Protein AF-A0A484I9V1-F1 (afdb_monomer_lite)

pLDDT: mean 82.11, std 13.22, range [29.8, 97.75]

Organism: NCBI:txid1798806

Structure (mmCIF, N/CA/C/O backbone):
data_AF-A0A484I9V1-F1
#
_entry.id   AF-A0A484I9V1-F1
#
loop_
_atom_site.group_PDB
_atom_site.id
_atom_site.type_symbol
_atom_site.label_atom_id
_atom_site.label_alt_id
_atom_site.label_comp_id
_atom_site.label_asym_id
_atom_site.label_entity_id
_atom_site.label_seq_id
_atom_site.pdbx_PDB_ins_code
_atom_site.Cartn_x
_atom_site.Cartn_y
_atom_site.Cartn_z
_atom_site.occupancy
_atom_site.B_iso_or_equiv
_atom_site.auth_seq_id
_atom_site.auth_comp_id
_atom_site.auth_asym_id
_atom_site.auth_atom_id
_atom_site.pdbx_PDB_model_num
ATOM 1 N N . MET A 1 1 ? 23.292 -14.114 -11.195 1.00 35.66 1 MET A N 1
ATOM 2 C CA . MET A 1 1 ? 22.341 -13.807 -10.112 1.00 35.66 1 MET A CA 1
ATOM 3 C C . MET A 1 1 ? 21.007 -13.601 -10.784 1.00 35.66 1 MET A C 1
ATOM 5 O O . MET A 1 1 ? 20.923 -12.713 -11.625 1.00 35.66 1 MET A O 1
ATOM 9 N N . GLU A 1 2 ? 20.050 -14.491 -10.548 1.00 29.80 2 GLU A N 1
ATOM 10 C CA . GLU A 1 2 ? 18.686 -14.295 -11.036 1.00 29.80 2 GLU A CA 1
ATOM 11 C C . GLU A 1 2 ? 18.144 -12.993 -10.443 1.00 29.80 2 GLU A C 1
ATOM 13 O O . GLU A 1 2 ? 18.201 -12.790 -9.232 1.00 29.80 2 GLU A O 1
ATOM 18 N N . ASP A 1 3 ? 17.681 -12.094 -11.315 1.00 39.91 3 ASP A N 1
ATOM 19 C CA . ASP A 1 3 ? 16.803 -10.987 -10.942 1.00 39.91 3 ASP A CA 1
ATOM 20 C C . ASP A 1 3 ? 15.532 -11.625 -10.362 1.00 39.91 3 ASP A C 1
ATOM 22 O O . ASP A 1 3 ? 14.610 -11.994 -11.099 1.00 39.91 3 ASP A O 1
ATOM 26 N N . ILE A 1 4 ? 15.499 -11.819 -9.043 1.00 44.56 4 ILE A N 1
ATOM 27 C CA . ILE A 1 4 ? 14.263 -12.109 -8.322 1.00 44.56 4 ILE A CA 1
ATOM 28 C C . ILE A 1 4 ? 13.480 -10.802 -8.345 1.00 44.56 4 ILE A C 1
ATOM 30 O O . ILE A 1 4 ? 13.620 -9.964 -7.462 1.00 44.56 4 ILE A O 1
ATOM 34 N N . ASP A 1 5 ? 12.723 -10.592 -9.418 1.00 57.66 5 ASP A N 1
ATOM 35 C CA . ASP A 1 5 ? 11.747 -9.516 -9.507 1.00 57.66 5 ASP A CA 1
ATOM 36 C C . ASP A 1 5 ? 10.645 -9.817 -8.479 1.00 57.66 5 ASP A C 1
ATOM 38 O O . ASP A 1 5 ? 9.871 -10.757 -8.693 1.00 57.66 5 ASP A O 1
ATOM 42 N N . PRO A 1 6 ? 10.563 -9.082 -7.352 1.00 54.75 6 PRO A N 1
ATOM 43 C CA . PRO A 1 6 ? 9.615 -9.401 -6.284 1.00 54.75 6 PRO A CA 1
ATOM 44 C C . PRO A 1 6 ? 8.158 -9.311 -6.754 1.00 54.75 6 PRO A C 1
ATOM 46 O O . PRO A 1 6 ? 7.265 -9.870 -6.124 1.00 54.75 6 PRO A O 1
ATOM 49 N N . ILE A 1 7 ? 7.915 -8.657 -7.895 1.00 56.62 7 ILE A N 1
ATOM 50 C CA . ILE A 1 7 ? 6.600 -8.546 -8.533 1.00 56.62 7 ILE A CA 1
ATOM 51 C C . ILE A 1 7 ? 6.111 -9.889 -9.101 1.00 56.62 7 ILE A C 1
ATOM 53 O O . ILE A 1 7 ? 4.915 -10.055 -9.320 1.00 56.62 7 ILE A O 1
ATOM 57 N N . LYS A 1 8 ? 6.988 -10.883 -9.294 1.00 61.72 8 LYS A N 1
ATOM 58 C CA . LYS A 1 8 ? 6.589 -12.219 -9.775 1.00 61.72 8 LYS A CA 1
ATOM 59 C C . LYS A 1 8 ? 5.915 -13.092 -8.717 1.00 61.72 8 LYS A C 1
ATOM 61 O O . LYS A 1 8 ? 5.409 -14.157 -9.058 1.00 61.72 8 LYS A O 1
ATOM 66 N N . ASN A 1 9 ? 5.905 -12.674 -7.455 1.00 77.06 9 ASN A N 1
ATOM 67 C CA . ASN A 1 9 ? 5.200 -13.396 -6.408 1.00 77.06 9 ASN A CA 1
ATOM 68 C C . ASN A 1 9 ? 3.687 -13.101 -6.492 1.00 77.06 9 ASN A C 1
ATOM 70 O O . ASN A 1 9 ? 3.272 -11.941 -6.468 1.00 77.06 9 ASN A O 1
ATOM 74 N N . ILE A 1 10 ? 2.862 -14.151 -6.571 1.00 83.25 10 ILE A N 1
ATOM 75 C CA . ILE A 1 10 ? 1.399 -14.046 -6.733 1.00 83.25 10 ILE A CA 1
ATOM 76 C C . ILE A 1 10 ? 0.757 -13.230 -5.594 1.00 83.25 10 ILE A C 1
ATOM 78 O O . ILE A 1 10 ? -0.157 -12.446 -5.846 1.00 83.25 10 ILE A O 1
ATOM 82 N N . LEU A 1 11 ? 1.258 -13.338 -4.358 1.00 83.38 11 LEU A N 1
ATOM 83 C CA . LEU A 1 11 ? 0.779 -12.533 -3.230 1.00 83.38 11 LEU A CA 1
ATOM 84 C C . LEU A 1 11 ? 1.042 -11.039 -3.462 1.00 83.38 11 LEU A C 1
ATOM 86 O O . LEU A 1 11 ? 0.149 -10.219 -3.266 1.00 83.38 11 LEU A O 1
ATOM 90 N N . PHE A 1 12 ? 2.244 -10.675 -3.920 1.00 85.56 12 PHE A N 1
ATOM 91 C CA . PHE A 1 12 ? 2.552 -9.284 -4.261 1.00 85.56 12 PHE A CA 1
ATOM 92 C C . PHE A 1 12 ? 1.653 -8.783 -5.386 1.00 85.56 12 PHE A C 1
ATOM 94 O O . PHE A 1 12 ? 1.163 -7.664 -5.304 1.00 85.56 12 PHE A O 1
ATOM 101 N N . TYR A 1 13 ? 1.385 -9.605 -6.399 1.00 87.50 13 TYR A N 1
ATOM 102 C CA . TYR A 1 13 ? 0.468 -9.238 -7.472 1.00 87.50 13 TYR A CA 1
ATOM 103 C C . TYR A 1 13 ? -0.947 -8.930 -6.945 1.00 87.50 13 TYR A C 1
ATOM 105 O O . TYR A 1 13 ? -1.455 -7.837 -7.201 1.00 87.50 13 TYR A O 1
ATOM 113 N N . LYS A 1 14 ? -1.533 -9.806 -6.113 1.00 89.69 14 LYS A N 1
ATOM 114 C CA . LYS A 1 14 ? -2.852 -9.563 -5.492 1.00 89.69 14 LYS A CA 1
ATOM 115 C C . LYS A 1 14 ? -2.867 -8.321 -4.594 1.00 89.69 14 LYS A C 1
ATOM 117 O O . LYS A 1 14 ? -3.830 -7.555 -4.606 1.00 89.69 14 LYS A O 1
ATOM 122 N N . LEU A 1 15 ? -1.788 -8.069 -3.849 1.00 91.31 15 LEU A N 1
ATOM 123 C CA . LEU A 1 15 ? -1.647 -6.848 -3.048 1.00 91.31 15 LEU A CA 1
ATOM 124 C C . LEU A 1 15 ? -1.595 -5.589 -3.921 1.00 91.31 15 LEU A C 1
ATOM 126 O O . LEU A 1 15 ? -2.166 -4.565 -3.553 1.00 91.31 15 LEU A O 1
ATOM 130 N N . ILE A 1 16 ? -0.923 -5.649 -5.073 1.00 92.19 16 ILE A N 1
ATOM 131 C CA . ILE A 1 16 ? -0.846 -4.528 -6.014 1.00 92.19 16 ILE A CA 1
ATOM 132 C C . ILE A 1 16 ? -2.226 -4.230 -6.602 1.00 92.19 16 ILE A C 1
ATOM 134 O O . ILE A 1 16 ? -2.596 -3.057 -6.646 1.00 92.19 16 ILE A O 1
ATOM 138 N N . GLU A 1 17 ? -2.986 -5.256 -6.998 1.00 92.75 17 GLU A N 1
ATOM 139 C CA . GLU A 1 17 ? -4.351 -5.108 -7.532 1.00 92.75 17 GLU A CA 1
ATOM 140 C C . GLU A 1 17 ? -5.306 -4.425 -6.546 1.00 92.75 17 GLU A C 1
ATOM 142 O O . GLU A 1 17 ? -6.134 -3.616 -6.958 1.00 92.75 17 GLU A O 1
ATOM 147 N N . ASN A 1 18 ? -5.139 -4.682 -5.246 1.00 93.62 18 ASN A N 1
ATOM 148 C CA . ASN A 1 18 ? -5.923 -4.050 -4.181 1.00 93.62 18 ASN A CA 1
ATOM 149 C C . ASN A 1 18 ? -5.329 -2.716 -3.688 1.00 93.62 18 ASN A C 1
ATOM 151 O O . ASN A 1 18 ? -5.871 -2.071 -2.789 1.00 93.62 18 ASN A O 1
ATOM 155 N N . SER A 1 19 ? -4.206 -2.276 -4.261 1.00 94.06 19 SER A N 1
ATOM 156 C CA . SER A 1 19 ? -3.538 -1.032 -3.885 1.00 94.06 19 SER A CA 1
ATOM 157 C C . SER A 1 19 ? -3.895 0.121 -4.819 1.00 94.06 19 SER A C 1
ATOM 159 O O . SER A 1 19 ? -4.336 -0.046 -5.952 1.00 94.06 19 SER A O 1
ATOM 161 N N . ILE A 1 20 ? -3.592 1.345 -4.385 1.00 94.69 20 ILE A N 1
ATOM 162 C CA . ILE A 1 20 ? -3.748 2.525 -5.243 1.00 94.69 20 ILE A CA 1
ATOM 163 C C . ILE A 1 20 ? -2.655 2.653 -6.319 1.00 94.69 20 ILE A C 1
ATOM 165 O O . ILE A 1 20 ? -2.683 3.606 -7.105 1.00 94.69 20 ILE A O 1
ATOM 169 N N . PHE A 1 21 ? -1.631 1.796 -6.318 1.00 94.25 21 PHE A N 1
ATOM 170 C CA . PHE A 1 21 ? -0.500 1.866 -7.242 1.00 94.25 21 PHE A CA 1
ATOM 171 C C . PHE A 1 21 ? -0.687 0.909 -8.413 1.00 94.25 21 PHE A C 1
ATOM 173 O O . PHE A 1 21 ? -1.202 -0.189 -8.265 1.00 94.25 21 PHE A O 1
ATOM 180 N N . THR A 1 22 ? -0.199 1.300 -9.590 1.00 91.50 22 THR A N 1
ATOM 181 C CA . THR A 1 22 ? -0.107 0.359 -10.713 1.00 91.50 22 THR A CA 1
ATOM 182 C C . THR A 1 22 ? 1.117 -0.554 -10.547 1.00 91.50 22 THR A C 1
ATOM 184 O O . THR A 1 22 ? 2.102 -0.128 -9.931 1.00 91.50 22 THR A O 1
ATOM 187 N N . PRO A 1 23 ? 1.145 -1.749 -11.173 1.00 90.00 23 PRO A N 1
ATOM 188 C CA . PRO A 1 23 ? 2.332 -2.613 -11.168 1.00 90.00 23 PRO A CA 1
ATOM 189 C C . PRO A 1 23 ? 3.602 -1.878 -11.614 1.00 90.00 23 PRO A C 1
ATOM 191 O O . PRO A 1 23 ? 4.663 -1.989 -11.003 1.00 90.00 23 PRO A O 1
ATOM 194 N N . ARG A 1 24 ? 3.473 -1.010 -12.626 1.00 87.31 24 ARG A N 1
ATOM 195 C CA . ARG A 1 24 ? 4.566 -0.154 -13.100 1.00 87.31 24 ARG A CA 1
ATOM 196 C C . ARG A 1 24 ? 5.048 0.828 -12.033 1.00 87.31 24 ARG A C 1
ATOM 198 O O . ARG A 1 24 ? 6.251 1.015 -11.887 1.00 87.31 24 ARG A O 1
ATOM 205 N N . GLN A 1 25 ? 4.138 1.466 -11.298 1.00 91.06 25 GLN A N 1
ATOM 206 C CA . GLN A 1 25 ? 4.508 2.391 -10.223 1.00 91.06 25 GLN A CA 1
ATOM 207 C C . GLN A 1 25 ? 5.225 1.667 -9.083 1.00 91.06 25 GLN A C 1
ATOM 209 O O . GLN A 1 25 ? 6.195 2.211 -8.558 1.00 91.06 25 GLN A O 1
ATOM 214 N N . ILE A 1 26 ? 4.808 0.441 -8.756 1.00 91.56 26 ILE A N 1
ATOM 215 C CA . ILE A 1 26 ? 5.467 -0.408 -7.754 1.00 91.56 26 ILE A CA 1
ATOM 216 C C . ILE A 1 26 ? 6.869 -0.812 -8.207 1.00 91.56 26 ILE A C 1
ATOM 218 O O . ILE A 1 26 ? 7.812 -0.642 -7.438 1.00 91.56 26 ILE A O 1
ATOM 222 N N . GLN A 1 27 ? 7.049 -1.213 -9.469 1.00 87.19 27 GLN A N 1
ATOM 223 C CA . GLN A 1 27 ? 8.382 -1.468 -10.027 1.00 87.19 27 GLN A CA 1
ATOM 224 C C . GLN A 1 27 ? 9.283 -0.232 -9.932 1.00 87.19 27 GLN A C 1
ATOM 226 O O . GLN A 1 27 ? 10.455 -0.329 -9.586 1.00 87.19 27 GLN A O 1
ATOM 231 N N . ILE A 1 28 ? 8.743 0.952 -10.224 1.00 88.06 28 ILE A N 1
ATOM 232 C CA . ILE A 1 28 ? 9.505 2.202 -10.158 1.00 88.06 28 ILE A CA 1
ATOM 233 C C . ILE A 1 28 ? 9.897 2.534 -8.722 1.00 88.06 28 ILE A C 1
ATOM 235 O O . ILE A 1 28 ? 11.032 2.947 -8.496 1.00 88.06 28 ILE A O 1
ATOM 2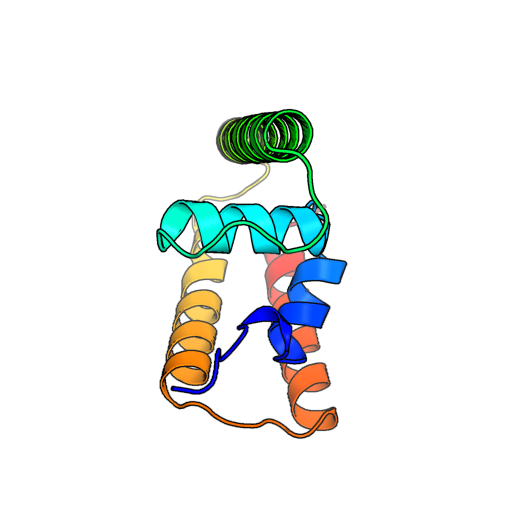39 N N . ILE A 1 29 ? 8.997 2.324 -7.758 1.00 90.06 29 ILE A N 1
ATOM 240 C CA . ILE A 1 29 ? 9.300 2.477 -6.331 1.00 90.06 29 ILE A CA 1
ATOM 241 C C . ILE A 1 29 ? 10.417 1.508 -5.937 1.00 90.06 29 ILE A C 1
ATOM 243 O O . ILE A 1 29 ? 11.437 1.959 -5.423 1.00 90.06 29 ILE A O 1
ATOM 247 N N . TYR A 1 30 ? 10.272 0.218 -6.253 1.00 86.88 30 TYR A N 1
ATOM 248 C CA . TYR A 1 30 ? 11.252 -0.818 -5.927 1.00 86.88 30 TYR A CA 1
ATOM 249 C C . TYR A 1 30 ? 12.633 -0.536 -6.536 1.00 86.88 30 TYR A C 1
ATOM 251 O O . TYR A 1 30 ? 13.651 -0.614 -5.842 1.00 86.88 30 TYR A O 1
ATOM 259 N N . ASN A 1 31 ? 12.688 -0.154 -7.815 1.00 84.88 31 ASN A N 1
ATOM 260 C CA . ASN A 1 31 ? 13.953 0.124 -8.492 1.00 84.88 31 ASN A CA 1
ATOM 261 C C . ASN A 1 31 ? 14.625 1.382 -7.931 1.00 84.88 31 ASN A C 1
ATOM 263 O O . ASN A 1 31 ? 15.844 1.400 -7.754 1.00 84.88 31 ASN A O 1
ATOM 267 N N . PHE A 1 32 ? 13.837 2.419 -7.626 1.00 83.06 32 PHE A N 1
ATOM 268 C CA . PHE A 1 32 ? 14.344 3.658 -7.044 1.00 83.06 32 PHE A CA 1
ATOM 269 C C . PHE A 1 32 ? 14.903 3.442 -5.631 1.00 83.06 32 PHE A C 1
ATOM 271 O O . PHE A 1 32 ? 15.954 3.993 -5.312 1.00 83.06 32 PHE A O 1
ATOM 278 N N . THR A 1 33 ? 14.249 2.629 -4.794 1.00 80.50 33 THR A N 1
ATOM 279 C CA . THR A 1 33 ? 14.703 2.365 -3.417 1.00 80.50 33 THR A CA 1
ATOM 280 C C . THR A 1 33 ? 15.919 1.451 -3.354 1.00 80.50 33 THR A C 1
ATOM 282 O O . THR A 1 33 ? 16.781 1.650 -2.505 1.00 80.50 33 THR A O 1
ATOM 285 N N . ASN A 1 34 ? 16.021 0.472 -4.255 1.00 77.38 34 ASN A N 1
ATOM 286 C CA . ASN A 1 34 ? 17.093 -0.526 -4.226 1.00 77.38 34 ASN A CA 1
ATOM 287 C C . ASN A 1 34 ? 18.258 -0.200 -5.173 1.00 77.38 34 ASN A C 1
ATOM 289 O O . ASN A 1 34 ? 19.079 -1.071 -5.449 1.00 77.38 34 ASN A O 1
ATOM 293 N N . SER A 1 35 ? 18.330 1.023 -5.713 1.00 74.31 35 SER A N 1
ATOM 294 C CA . SER A 1 35 ? 19.345 1.436 -6.702 1.00 74.31 35 SER A CA 1
ATOM 295 C C . SER A 1 35 ? 19.463 0.488 -7.911 1.00 74.31 35 SER A C 1
ATOM 297 O O . SER A 1 35 ? 20.529 0.368 -8.518 1.00 74.31 35 SER A O 1
ATOM 299 N N . HIS A 1 36 ? 18.377 -0.208 -8.262 1.00 69.19 36 HIS A N 1
ATOM 300 C CA . HIS A 1 36 ? 18.367 -1.143 -9.386 1.00 69.19 36 HIS A CA 1
ATOM 301 C C . HIS A 1 36 ? 18.300 -0.393 -10.719 1.00 69.19 36 HIS A C 1
ATOM 303 O O . HIS A 1 36 ? 17.909 0.776 -10.801 1.00 69.19 36 HIS A O 1
ATOM 309 N N . LYS A 1 37 ? 18.693 -1.083 -11.796 1.00 65.25 37 LYS A N 1
ATOM 310 C CA . LYS A 1 37 ? 18.707 -0.509 -13.146 1.00 65.25 37 LYS A CA 1
ATOM 311 C C . LYS A 1 37 ? 17.312 -0.023 -13.553 1.00 65.25 37 LYS A C 1
ATOM 313 O O . LYS A 1 37 ? 16.285 -0.593 -13.180 1.00 65.25 37 LYS A O 1
ATOM 318 N N . MET A 1 38 ? 17.290 1.045 -14.353 1.00 63.53 38 MET A N 1
ATOM 319 C CA . MET A 1 38 ? 16.061 1.547 -14.966 1.00 63.53 38 MET A CA 1
ATOM 320 C C . MET A 1 38 ? 15.328 0.423 -15.702 1.00 63.53 38 MET A C 1
ATOM 322 O O . MET A 1 38 ? 15.951 -0.439 -16.326 1.00 63.53 38 MET A O 1
ATOM 326 N N . ILE A 1 39 ? 13.996 0.472 -15.653 1.00 67.75 39 ILE A N 1
ATOM 327 C CA . ILE A 1 39 ? 13.125 -0.434 -16.405 1.00 67.75 39 ILE A CA 1
ATOM 328 C C . ILE A 1 39 ? 13.523 -0.374 -17.887 1.00 67.75 39 ILE A C 1
ATOM 330 O O . ILE A 1 39 ? 13.705 0.711 -18.441 1.00 67.75 39 ILE A O 1
ATOM 334 N N . LYS A 1 40 ? 13.682 -1.526 -18.546 1.00 65.00 40 LYS A N 1
ATOM 335 C CA . LYS A 1 40 ? 13.960 -1.566 -19.990 1.00 65.00 40 LYS A CA 1
ATOM 336 C C . LYS A 1 40 ? 12.788 -0.922 -20.752 1.00 65.00 40 LYS A C 1
ATOM 338 O O . LYS A 1 40 ? 11.639 -1.064 -20.350 1.00 65.00 40 LYS A O 1
ATOM 343 N N . ASN A 1 41 ? 13.063 -0.227 -21.857 1.00 75.25 41 ASN A N 1
ATOM 344 C CA . ASN A 1 41 ? 12.054 0.412 -22.724 1.00 75.25 41 ASN A CA 1
ATOM 345 C C . ASN A 1 41 ? 11.331 1.643 -22.134 1.00 75.25 41 ASN A C 1
ATOM 347 O O . ASN A 1 41 ? 10.198 1.945 -22.513 1.00 75.25 41 ASN A O 1
ATOM 351 N N . ILE A 1 42 ? 11.980 2.401 -21.245 1.00 80.56 42 ILE A N 1
ATOM 352 C CA . ILE A 1 42 ? 11.507 3.722 -20.805 1.00 80.56 42 ILE A CA 1
ATOM 353 C C . ILE A 1 42 ? 12.567 4.790 -21.089 1.00 80.56 42 ILE A C 1
ATOM 355 O O . ILE A 1 42 ? 13.757 4.571 -20.872 1.00 80.56 42 ILE A O 1
ATOM 359 N N . SER A 1 43 ? 12.150 5.966 -21.561 1.00 86.25 43 SER A N 1
ATOM 360 C CA . SER A 1 43 ? 13.067 7.105 -21.652 1.00 86.25 43 SER A CA 1
ATOM 361 C C . SER A 1 43 ? 13.375 7.655 -20.260 1.00 86.25 43 SER A C 1
ATOM 363 O O . SER A 1 43 ? 12.522 7.621 -19.369 1.00 86.25 43 SER A O 1
ATOM 365 N N . SER A 1 44 ? 14.561 8.237 -20.075 1.00 84.50 44 SER A N 1
ATOM 366 C CA . SER A 1 44 ? 14.955 8.843 -18.796 1.00 84.50 44 SER A CA 1
ATOM 367 C C . SER A 1 44 ? 13.935 9.877 -18.313 1.00 84.50 44 SER A C 1
ATOM 369 O O . SER A 1 44 ? 13.520 9.853 -17.158 1.00 84.50 44 SER A O 1
ATOM 371 N N . GLY A 1 45 ? 13.438 10.731 -19.215 1.00 89.19 45 GLY A N 1
ATOM 372 C CA . GLY A 1 45 ? 12.411 11.719 -18.881 1.00 89.19 45 GLY A CA 1
ATOM 373 C C . GLY A 1 45 ? 11.090 11.092 -18.424 1.00 89.19 45 GLY A C 1
ATOM 374 O O . GLY A 1 45 ? 10.494 11.561 -17.456 1.00 89.19 45 GLY A O 1
ATOM 375 N N . ALA A 1 46 ? 10.632 10.023 -19.083 1.00 88.50 46 ALA A N 1
ATOM 376 C CA . ALA A 1 46 ? 9.428 9.308 -18.663 1.00 88.50 46 ALA A CA 1
ATOM 377 C C . ALA A 1 46 ? 9.625 8.615 -17.306 1.00 88.50 46 ALA A C 1
ATOM 379 O O . ALA A 1 46 ? 8.742 8.694 -16.459 1.00 88.50 46 ALA A O 1
ATOM 380 N N . TYR A 1 47 ? 10.795 8.025 -17.060 1.00 89.56 47 TYR A N 1
ATOM 381 C CA . TYR A 1 47 ? 11.124 7.407 -15.776 1.00 89.56 47 TYR A CA 1
ATOM 382 C C . TYR A 1 47 ? 11.079 8.399 -14.618 1.00 89.56 47 TYR A C 1
ATOM 384 O O . TYR A 1 47 ? 10.371 8.167 -13.643 1.00 89.56 47 TYR A O 1
ATOM 392 N N . TYR A 1 48 ? 11.757 9.543 -14.731 1.00 90.25 48 TYR A N 1
ATOM 393 C CA . TYR A 1 48 ? 11.751 10.535 -13.652 1.00 90.25 48 TYR A CA 1
ATOM 394 C C . TYR A 1 48 ? 10.369 11.165 -13.433 1.00 90.25 48 TYR A C 1
ATOM 396 O O . TYR A 1 48 ? 10.028 11.511 -12.299 1.00 90.25 48 TYR A O 1
ATOM 404 N N . ARG A 1 49 ? 9.536 11.275 -14.481 1.00 91.88 49 A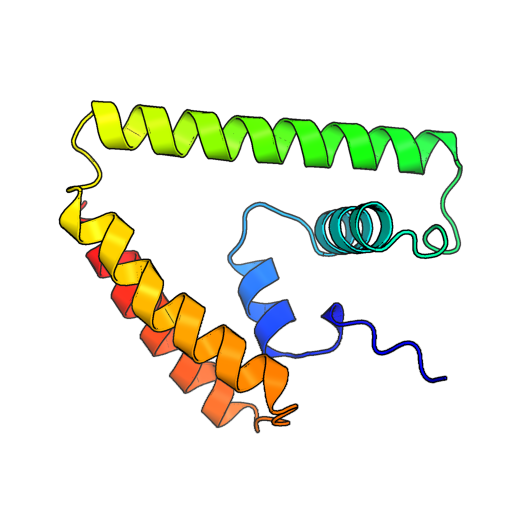RG A N 1
ATOM 405 C CA . ARG A 1 49 ? 8.129 11.676 -14.320 1.00 91.88 49 ARG A CA 1
ATOM 406 C C . ARG A 1 49 ? 7.345 10.662 -13.500 1.00 91.88 49 ARG A C 1
ATOM 408 O O . ARG A 1 49 ? 6.612 11.068 -12.605 1.00 91.88 49 ARG A O 1
ATOM 415 N N . GLU A 1 50 ? 7.497 9.376 -13.781 1.00 91.62 50 GLU A N 1
ATOM 416 C CA . GLU A 1 50 ? 6.836 8.324 -13.010 1.00 91.62 50 GLU A CA 1
ATOM 417 C C . GLU A 1 50 ? 7.348 8.264 -11.562 1.00 91.62 50 GLU A C 1
ATOM 419 O O . GLU A 1 50 ? 6.543 8.196 -10.640 1.00 91.62 50 GLU A O 1
ATOM 424 N N . VAL A 1 51 ? 8.660 8.404 -11.331 1.00 91.56 51 VAL A N 1
ATOM 425 C CA . VAL A 1 51 ? 9.237 8.510 -9.975 1.00 91.56 51 VAL A CA 1
A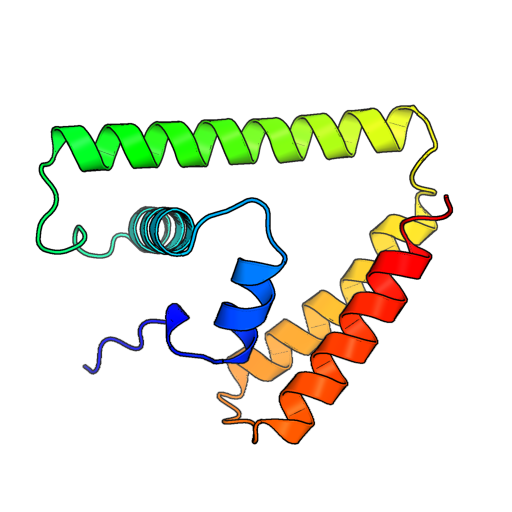TOM 426 C C . VAL A 1 51 ? 8.588 9.659 -9.202 1.00 91.56 51 VAL A C 1
ATOM 428 O O . VAL A 1 51 ? 8.160 9.486 -8.059 1.00 91.56 51 VAL A O 1
ATOM 431 N N . ARG A 1 52 ? 8.473 10.840 -9.825 1.00 93.94 52 ARG A N 1
ATOM 432 C CA . ARG A 1 52 ? 7.813 11.999 -9.211 1.00 93.94 52 ARG A CA 1
ATOM 433 C C . ARG A 1 52 ? 6.345 11.707 -8.901 1.00 93.94 52 ARG A C 1
ATOM 435 O O . ARG A 1 52 ? 5.898 12.026 -7.805 1.00 93.94 52 ARG A O 1
ATOM 442 N N . GLN A 1 53 ? 5.609 11.099 -9.827 1.00 94.25 53 GLN A N 1
ATOM 443 C CA . GLN A 1 53 ? 4.202 10.743 -9.622 1.00 94.25 53 GLN A CA 1
ATOM 444 C C . GLN A 1 53 ? 4.022 9.742 -8.473 1.00 94.25 53 GLN A C 1
ATOM 446 O O . GLN A 1 53 ? 3.184 9.970 -7.600 1.00 94.25 53 GLN A O 1
ATOM 451 N N . SER A 1 54 ? 4.843 8.688 -8.415 1.00 93.94 54 SER A N 1
ATOM 452 C CA . SER A 1 54 ? 4.841 7.719 -7.314 1.00 93.94 54 SER A CA 1
ATOM 453 C C . SER A 1 54 ? 5.154 8.386 -5.972 1.00 93.94 54 SER A C 1
ATOM 455 O O . SER A 1 54 ? 4.465 8.135 -4.985 1.00 93.94 54 SER A O 1
ATOM 457 N N . LYS A 1 55 ? 6.132 9.302 -5.932 1.00 93.56 55 LYS A N 1
ATOM 458 C CA . LYS A 1 55 ? 6.472 10.069 -4.722 1.00 93.56 55 LYS A CA 1
ATOM 459 C C . LYS A 1 55 ? 5.324 10.964 -4.253 1.00 93.56 55 LYS A C 1
ATOM 461 O O . LYS A 1 55 ? 5.039 11.013 -3.060 1.00 93.56 55 LYS A O 1
ATOM 466 N N . GLU A 1 56 ? 4.657 11.669 -5.164 1.00 96.06 56 GLU A N 1
ATOM 467 C CA . GLU A 1 56 ? 3.498 12.498 -4.812 1.00 96.06 56 GLU A CA 1
ATOM 468 C C . GLU A 1 56 ? 2.317 11.649 -4.322 1.00 96.06 56 GLU A C 1
ATOM 470 O O . GLU A 1 56 ? 1.635 12.033 -3.374 1.00 96.06 56 GLU A O 1
ATOM 475 N N . LYS A 1 57 ? 2.109 10.460 -4.899 1.00 96.44 57 LYS A N 1
ATOM 476 C CA . LYS A 1 57 ? 1.099 9.505 -4.429 1.00 96.44 57 LYS A CA 1
ATOM 477 C C . LYS A 1 57 ? 1.404 8.997 -3.011 1.00 96.44 57 LYS A C 1
ATOM 479 O O . LYS A 1 57 ? 0.506 9.006 -2.175 1.00 96.44 57 LYS A O 1
ATOM 484 N N . LEU A 1 58 ? 2.661 8.660 -2.706 1.00 95.06 58 LEU A N 1
ATOM 485 C CA . LEU A 1 58 ? 3.092 8.296 -1.347 1.00 95.06 58 LEU A CA 1
ATOM 486 C C . LEU A 1 58 ? 2.837 9.423 -0.337 1.00 95.06 58 LEU A C 1
ATOM 488 O O . LEU A 1 58 ? 2.272 9.176 0.723 1.00 95.06 58 LEU A O 1
ATOM 492 N N . LYS A 1 59 ? 3.180 10.675 -0.675 1.00 96.94 59 LYS A N 1
ATOM 493 C CA . LYS A 1 59 ? 2.875 11.828 0.192 1.00 96.94 59 LYS A CA 1
ATOM 494 C C . LYS A 1 59 ? 1.380 11.947 0.473 1.00 96.94 59 LYS A C 1
ATOM 496 O O . LYS A 1 59 ? 0.996 12.178 1.615 1.00 96.94 59 LYS A O 1
ATOM 501 N N . LYS A 1 60 ? 0.545 11.794 -0.561 1.00 97.75 60 LYS A N 1
ATOM 502 C CA . LYS A 1 60 ? -0.914 11.837 -0.414 1.00 97.75 60 LYS A CA 1
ATOM 503 C C . LYS A 1 60 ? -1.416 10.737 0.516 1.00 97.75 60 LYS A C 1
ATOM 505 O O . LYS A 1 60 ? -2.215 11.058 1.379 1.00 97.75 60 LYS A O 1
ATOM 510 N N . ILE A 1 61 ? -0.900 9.507 0.413 1.00 95.81 61 ILE A N 1
ATOM 511 C CA . ILE A 1 61 ? -1.227 8.430 1.365 1.00 95.81 61 ILE A CA 1
ATOM 512 C C . ILE A 1 61 ? -0.916 8.865 2.800 1.00 95.81 61 ILE A C 1
ATOM 514 O O . ILE A 1 61 ? -1.786 8.761 3.659 1.00 95.81 61 ILE A O 1
ATOM 518 N N . CYS A 1 62 ? 0.284 9.396 3.061 1.00 95.31 62 CYS A N 1
ATOM 519 C CA . CYS A 1 62 ? 0.655 9.837 4.408 1.00 95.31 62 CYS A CA 1
ATOM 520 C C . CYS A 1 62 ? -0.297 10.917 4.939 1.00 95.31 62 CYS A C 1
ATOM 522 O O . CYS A 1 62 ? -0.796 10.799 6.055 1.00 95.31 62 CYS A O 1
ATOM 524 N N . TYR A 1 63 ? -0.591 11.944 4.135 1.00 97.50 63 TYR A N 1
ATOM 525 C CA . TYR A 1 63 ? -1.543 12.986 4.526 1.00 97.50 63 TYR A CA 1
ATOM 526 C C . TYR A 1 63 ? -2.966 12.447 4.714 1.00 97.50 63 TYR A C 1
ATOM 528 O O . TYR A 1 63 ? -3.652 12.895 5.626 1.00 97.50 63 TYR A O 1
ATOM 536 N N . SER A 1 64 ? -3.408 11.482 3.903 1.00 94.62 64 SER A N 1
ATOM 537 C CA . SER A 1 64 ? -4.715 10.835 4.048 1.00 94.62 64 SER A CA 1
ATOM 538 C C . SER A 1 64 ? -4.819 10.030 5.340 1.00 94.62 64 SER A C 1
ATOM 540 O O . SER A 1 64 ? -5.819 10.162 6.034 1.00 94.62 64 SER A O 1
ATOM 542 N N . ILE A 1 65 ? -3.795 9.248 5.699 1.00 90.69 65 ILE A N 1
ATOM 543 C CA . ILE A 1 65 ? -3.775 8.501 6.968 1.00 90.69 65 ILE A CA 1
ATOM 544 C C . ILE A 1 65 ? -3.865 9.474 8.148 1.00 90.69 65 ILE A C 1
ATOM 546 O O . ILE A 1 65 ? -4.720 9.296 9.007 1.00 90.69 65 ILE A O 1
ATOM 550 N N . ILE A 1 66 ? -3.046 10.535 8.150 1.00 91.56 66 ILE A N 1
ATOM 551 C CA . ILE A 1 66 ? -3.068 11.568 9.199 1.00 91.56 66 ILE A CA 1
ATOM 552 C C . ILE A 1 66 ? -4.448 12.232 9.287 1.00 91.56 66 ILE A C 1
ATOM 554 O O . ILE A 1 66 ? -4.984 12.393 10.377 1.00 91.56 66 ILE A O 1
ATOM 558 N N . LEU A 1 67 ? -5.034 12.619 8.151 1.00 93.44 67 LEU A N 1
ATOM 559 C CA . LEU A 1 67 ? -6.347 13.262 8.115 1.00 93.44 67 LEU A CA 1
ATOM 560 C C . LEU A 1 67 ? -7.437 12.357 8.702 1.00 93.44 67 LEU A C 1
ATOM 562 O O . LEU A 1 67 ? -8.225 12.809 9.525 1.00 93.44 67 LEU A O 1
ATOM 566 N N . LEU A 1 68 ? -7.479 11.091 8.284 1.00 89.31 68 LEU A N 1
ATOM 567 C CA . LEU A 1 68 ? -8.495 10.134 8.723 1.00 89.31 68 LEU A CA 1
ATOM 568 C C . LEU A 1 68 ? -8.344 9.764 10.205 1.00 89.31 68 LEU A C 1
ATOM 570 O O . LEU A 1 68 ? -9.351 9.611 10.897 1.00 89.31 68 LEU A O 1
ATOM 574 N N . ASP A 1 69 ? -7.109 9.677 10.701 1.00 86.38 69 ASP A N 1
ATOM 575 C CA . ASP A 1 69 ? -6.813 9.494 12.125 1.00 86.38 69 ASP A CA 1
ATOM 576 C C . ASP A 1 69 ? -7.287 10.701 12.957 1.00 86.38 69 ASP A C 1
ATOM 578 O O . ASP A 1 69 ? -8.057 10.539 13.900 1.00 86.38 69 ASP A O 1
ATOM 582 N N . LEU A 1 70 ? -6.963 11.933 12.537 1.00 89.00 70 LEU A N 1
ATOM 583 C CA . LEU A 1 70 ? -7.436 13.164 13.196 1.00 89.00 70 LEU A CA 1
ATOM 584 C C . LEU A 1 70 ? -8.967 13.309 13.186 1.00 89.00 70 LEU A C 1
ATOM 586 O O . LEU A 1 70 ? -9.539 13.946 14.070 1.00 89.00 70 LEU A O 1
ATOM 590 N N . MET A 1 71 ? -9.636 12.724 12.192 1.00 89.88 71 MET A N 1
ATOM 591 C CA . MET A 1 71 ? -11.097 12.677 12.105 1.00 89.88 71 MET A CA 1
ATOM 592 C C . MET A 1 71 ? -11.723 11.566 12.964 1.00 89.88 71 MET A C 1
ATOM 594 O O . MET A 1 71 ? -12.944 11.433 12.968 1.00 89.88 71 MET A O 1
ATOM 598 N N . ASN A 1 72 ? -10.923 10.782 13.697 1.00 84.12 72 ASN A N 1
ATOM 599 C CA . ASN A 1 72 ? -11.349 9.593 14.443 1.00 84.12 72 ASN A CA 1
ATOM 600 C C . ASN A 1 72 ? -12.086 8.558 13.571 1.00 84.12 72 ASN A C 1
ATOM 602 O O . ASN A 1 72 ? -12.902 7.788 14.078 1.00 84.12 72 ASN A O 1
ATOM 606 N N . ILE A 1 73 ? -11.815 8.538 12.259 1.00 84.81 73 ILE A N 1
ATOM 607 C CA . ILE A 1 73 ? -12.329 7.498 11.354 1.00 84.81 73 ILE A CA 1
ATOM 608 C C . ILE A 1 73 ? -11.601 6.186 11.629 1.00 84.81 73 ILE A C 1
ATOM 610 O O . ILE A 1 73 ? -12.212 5.120 11.666 1.00 84.81 73 ILE A O 1
ATOM 614 N N . PHE A 1 74 ? -10.296 6.280 11.877 1.00 79.88 74 PHE A N 1
ATOM 615 C CA . PHE A 1 74 ? -9.519 5.195 12.440 1.00 79.88 74 PHE A CA 1
ATOM 616 C C . PHE A 1 74 ? -9.438 5.376 13.956 1.00 79.88 74 PHE A C 1
ATOM 618 O O . PHE A 1 74 ? -8.974 6.404 14.438 1.00 79.88 74 PHE A O 1
ATOM 625 N N . ASN A 1 75 ? -9.859 4.382 14.735 1.00 71.88 75 ASN A N 1
ATOM 626 C CA . ASN A 1 75 ? -9.454 4.309 16.136 1.00 71.88 75 ASN A CA 1
ATOM 627 C C . ASN A 1 75 ? -7.959 3.936 16.181 1.00 71.88 75 ASN A C 1
ATOM 629 O O . ASN A 1 75 ? -7.512 3.093 15.400 1.00 71.88 75 ASN A O 1
ATOM 633 N N . SER A 1 76 ? -7.179 4.503 17.102 1.00 67.25 76 SER A N 1
ATOM 634 C CA . SER A 1 76 ? -5.744 4.202 17.253 1.00 67.25 76 SER A CA 1
ATOM 635 C C . SER A 1 76 ? -5.452 2.701 17.412 1.00 67.25 76 SER A C 1
ATOM 637 O O . SER A 1 76 ? -4.441 2.201 16.918 1.00 67.25 76 SER A O 1
ATOM 639 N N . ASN A 1 77 ? -6.380 1.949 18.012 1.00 72.62 77 ASN A N 1
ATOM 640 C CA . ASN A 1 77 ? -6.293 0.490 18.120 1.00 72.62 77 ASN A CA 1
ATOM 641 C C . ASN A 1 77 ? -6.573 -0.244 16.798 1.00 72.62 77 ASN A C 1
ATOM 643 O O . ASN A 1 77 ? -6.122 -1.372 16.619 1.00 72.62 77 ASN A O 1
ATOM 647 N N . GLN A 1 78 ? -7.315 0.370 15.875 1.00 77.81 78 GLN A N 1
ATOM 648 C CA . GLN A 1 78 ? -7.651 -0.226 14.583 1.00 77.81 78 GLN A CA 1
ATOM 649 C C . GLN A 1 78 ? -6.475 -0.168 13.616 1.00 77.81 78 GLN A C 1
ATOM 651 O O . GLN A 1 78 ? -6.087 -1.200 13.096 1.00 77.81 78 GLN A O 1
ATOM 656 N N . LEU A 1 79 ? -5.821 0.981 13.416 1.00 81.94 79 LEU A N 1
ATOM 657 C CA . LEU A 1 79 ? -4.628 0.998 12.551 1.00 81.94 79 LEU A CA 1
ATOM 658 C C . LEU A 1 79 ? -3.527 0.065 13.077 1.00 81.94 79 LEU A C 1
ATOM 660 O O . LEU A 1 79 ? -2.824 -0.573 12.293 1.00 81.94 79 LEU A O 1
ATOM 664 N N . ALA A 1 80 ? -3.418 -0.078 14.401 1.00 84.88 80 ALA A N 1
ATOM 665 C CA . ALA A 1 80 ? -2.481 -1.002 15.025 1.00 84.88 80 ALA A CA 1
ATOM 666 C C . ALA A 1 80 ? -2.768 -2.484 14.711 1.00 84.88 80 ALA A C 1
ATOM 668 O O . ALA A 1 80 ? -1.829 -3.284 14.738 1.00 84.88 80 ALA A O 1
ATOM 669 N N . SER A 1 81 ? -4.008 -2.862 14.364 1.00 84.62 81 SER A N 1
ATOM 670 C CA . SER A 1 81 ? -4.357 -4.247 14.009 1.00 84.62 81 SER A CA 1
ATOM 671 C C . SER A 1 81 ? -3.777 -4.692 12.663 1.00 84.62 81 SER A C 1
ATOM 673 O O . SER A 1 81 ? -3.739 -5.888 12.388 1.00 84.62 81 SER A O 1
ATOM 675 N N . LEU A 1 82 ? -3.259 -3.764 11.849 1.00 88.19 82 LEU A N 1
ATOM 676 C CA . LEU A 1 82 ? -2.507 -4.094 10.635 1.00 88.19 82 LEU A CA 1
ATOM 677 C C . LEU A 1 82 ? -1.104 -4.639 10.951 1.00 88.19 82 LEU A C 1
ATOM 679 O O . LEU A 1 82 ? -0.562 -5.427 10.175 1.00 88.19 82 LEU A O 1
ATOM 683 N N . ASN A 1 83 ? -0.507 -4.259 12.088 1.00 89.81 83 ASN A N 1
ATOM 684 C CA . ASN A 1 83 ? 0.880 -4.609 12.413 1.00 89.81 83 ASN A CA 1
ATOM 685 C C . ASN A 1 83 ? 1.131 -6.126 12.517 1.00 89.81 83 ASN A C 1
ATOM 687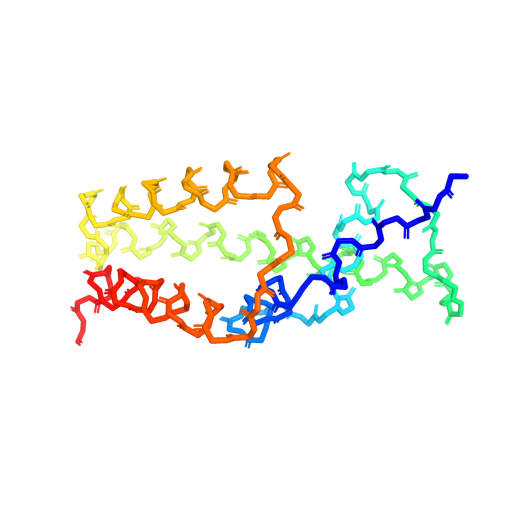 O O . ASN A 1 83 ? 2.126 -6.582 11.947 1.00 89.81 83 ASN A O 1
ATOM 691 N N . PRO A 1 84 ? 0.274 -6.932 13.182 1.00 89.75 84 PRO A N 1
ATOM 692 C CA . PRO A 1 84 ? 0.445 -8.383 13.221 1.00 89.75 84 PRO A CA 1
ATOM 693 C C . PRO A 1 84 ? 0.449 -9.021 11.830 1.00 89.75 84 PRO A C 1
ATOM 695 O O . PRO A 1 84 ? 1.325 -9.837 11.550 1.00 89.75 84 PRO A O 1
ATOM 698 N N . ILE A 1 85 ? -0.462 -8.608 10.938 1.00 89.19 85 ILE A N 1
ATOM 699 C CA . ILE A 1 85 ? -0.501 -9.111 9.558 1.00 89.19 85 ILE A CA 1
ATOM 700 C C . ILE A 1 85 ? 0.765 -8.718 8.809 1.00 89.19 85 ILE A C 1
ATOM 702 O O . ILE A 1 85 ? 1.410 -9.576 8.219 1.00 89.19 85 ILE A O 1
ATOM 706 N N . ILE A 1 86 ? 1.170 -7.446 8.868 1.00 89.56 86 ILE A N 1
ATOM 707 C CA . ILE A 1 86 ? 2.396 -6.986 8.201 1.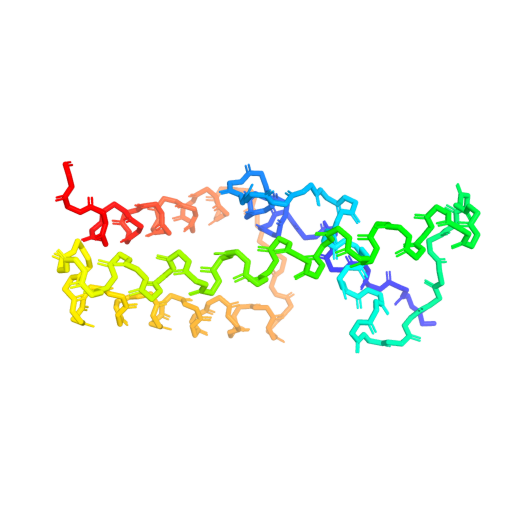00 89.56 86 ILE A CA 1
ATOM 708 C C . ILE A 1 86 ? 3.608 -7.794 8.684 1.00 89.56 86 ILE A C 1
ATOM 710 O O . ILE A 1 86 ? 4.454 -8.173 7.875 1.00 89.56 86 ILE A O 1
ATOM 714 N N . SER A 1 87 ? 3.693 -8.079 9.986 1.00 87.31 87 SER A N 1
ATOM 715 C CA . SER A 1 87 ? 4.763 -8.903 10.549 1.00 87.31 87 SER A CA 1
ATOM 716 C C . SER A 1 87 ? 4.724 -10.332 10.014 1.00 87.31 87 SER A C 1
ATOM 718 O O . SER A 1 87 ? 5.763 -10.842 9.609 1.00 87.31 87 SER A O 1
ATOM 720 N N . GLN A 1 88 ? 3.547 -10.965 9.981 1.00 84.25 88 GLN A N 1
ATOM 721 C CA . GLN A 1 88 ? 3.399 -12.314 9.435 1.00 84.25 88 GLN A CA 1
ATOM 722 C C . GLN A 1 88 ? 3.802 -12.347 7.960 1.00 84.25 88 GLN A C 1
ATOM 724 O O . GLN A 1 88 ? 4.672 -13.128 7.596 1.00 84.25 88 GLN A O 1
ATOM 729 N N . LEU A 1 89 ? 3.270 -11.445 7.130 1.00 85.00 89 LEU A N 1
ATOM 730 C CA . LEU A 1 89 ? 3.607 -11.362 5.705 1.00 85.00 89 LEU A CA 1
ATOM 731 C C . LEU A 1 89 ? 5.110 -11.139 5.469 1.00 85.00 89 LEU A C 1
ATOM 733 O O . LEU A 1 89 ? 5.669 -11.714 4.537 1.00 85.00 89 LEU A O 1
ATOM 737 N N . ARG A 1 90 ? 5.789 -10.359 6.324 1.00 84.62 90 ARG A N 1
ATOM 738 C CA . ARG A 1 90 ? 7.255 -10.213 6.276 1.00 84.62 90 ARG A CA 1
ATOM 739 C C . ARG A 1 90 ? 7.967 -11.532 6.544 1.00 84.62 90 ARG A C 1
ATOM 741 O O . ARG A 1 90 ? 8.813 -11.912 5.743 1.00 84.62 90 ARG A O 1
ATOM 748 N N . THR A 1 91 ? 7.589 -12.247 7.602 1.00 80.38 91 THR A N 1
ATOM 749 C CA . THR A 1 91 ? 8.151 -13.570 7.909 1.00 80.38 91 THR A CA 1
ATOM 750 C C . THR A 1 91 ? 7.911 -14.563 6.769 1.00 80.38 91 THR A C 1
ATOM 752 O O . THR A 1 91 ? 8.809 -15.318 6.410 1.00 80.38 91 THR A O 1
ATOM 755 N N . LEU A 1 92 ? 6.730 -14.544 6.143 1.00 75.00 92 LEU A N 1
ATOM 756 C CA . LEU A 1 92 ? 6.442 -15.390 4.980 1.00 75.00 92 LEU A CA 1
ATOM 757 C C . LEU A 1 92 ? 7.331 -15.037 3.776 1.00 75.00 92 LEU A C 1
ATOM 759 O O . LEU A 1 92 ? 7.826 -15.940 3.104 1.00 75.00 92 LEU A O 1
ATOM 763 N N . ASN A 1 93 ? 7.556 -13.744 3.524 1.00 76.00 93 ASN A N 1
ATOM 764 C CA . ASN A 1 93 ? 8.420 -13.268 2.444 1.00 76.00 93 ASN A CA 1
ATOM 765 C C . ASN A 1 93 ? 9.904 -13.611 2.677 1.00 76.00 93 ASN A C 1
ATOM 767 O O . ASN A 1 93 ? 10.596 -13.993 1.740 1.00 76.00 93 ASN A O 1
ATOM 771 N N . GLU A 1 94 ? 10.389 -13.505 3.917 1.00 75.44 94 GLU A N 1
ATOM 772 C CA . GLU A 1 94 ? 11.767 -13.860 4.301 1.00 75.44 94 GLU A CA 1
ATOM 773 C C . GLU A 1 94 ? 12.051 -15.360 4.151 1.00 75.44 94 GLU A C 1
ATOM 775 O O . GLU A 1 94 ? 13.162 -15.750 3.800 1.00 75.44 94 GLU A O 1
ATOM 780 N N . ASN A 1 95 ? 11.038 -16.201 4.363 1.00 68.75 95 ASN A N 1
ATOM 781 C CA . ASN A 1 95 ? 11.164 -17.652 4.251 1.00 68.75 95 ASN A CA 1
ATOM 782 C C . ASN A 1 95 ? 11.070 -18.177 2.804 1.00 68.75 95 ASN A C 1
ATOM 784 O O . ASN A 1 95 ? 11.105 -19.391 2.618 1.00 68.75 95 ASN A O 1
ATOM 788 N N . HIS A 1 96 ? 10.942 -17.298 1.795 1.00 62.91 96 HIS A N 1
ATOM 789 C CA . HIS A 1 96 ? 10.814 -17.658 0.372 1.00 62.91 96 HIS A CA 1
ATOM 790 C C . HIS A 1 96 ? 9.800 -18.786 0.111 1.00 62.91 96 HIS A C 1
ATOM 792 O O . HIS A 1 96 ? 10.032 -19.672 -0.709 1.00 62.91 96 HIS A O 1
ATOM 798 N N . VAL A 1 97 ? 8.684 -18.788 0.843 1.00 63.72 97 VAL A N 1
ATOM 799 C CA . VAL A 1 97 ? 7.681 -19.844 0.704 1.00 63.72 97 VAL A CA 1
ATOM 800 C C . VAL A 1 97 ? 6.921 -19.627 -0.602 1.00 63.72 97 VAL A C 1
ATOM 802 O O . VAL A 1 97 ? 6.167 -18.661 -0.737 1.00 63.72 97 VAL A O 1
ATOM 805 N N . ASP A 1 98 ? 7.114 -20.534 -1.558 1.00 62.69 98 ASP A N 1
ATOM 806 C CA . ASP A 1 98 ? 6.286 -20.623 -2.757 1.00 62.69 98 ASP A CA 1
ATOM 807 C C . ASP A 1 98 ? 4.930 -21.222 -2.367 1.00 62.69 98 ASP A C 1
ATOM 809 O O . ASP A 1 98 ? 4.787 -22.425 -2.144 1.00 62.69 98 ASP A O 1
ATOM 813 N N . TYR A 1 99 ? 3.928 -20.358 -2.219 1.00 65.50 99 TYR A N 1
ATOM 814 C CA . TYR A 1 99 ? 2.567 -20.776 -1.896 1.00 65.50 99 TYR A CA 1
ATOM 815 C C . TYR A 1 99 ? 1.844 -21.305 -3.133 1.00 65.50 99 TYR A C 1
ATOM 817 O O . TYR A 1 99 ? 1.905 -20.712 -4.211 1.00 65.50 99 TYR A O 1
ATOM 825 N N . HIS A 1 100 ? 1.079 -22.380 -2.947 1.00 68.69 100 HIS A N 1
ATOM 826 C CA . HIS A 1 100 ? 0.022 -22.747 -3.882 1.00 68.69 100 HIS A CA 1
ATOM 827 C C . HIS A 1 100 ? -1.081 -21.678 -3.881 1.00 68.69 100 HIS A C 1
ATOM 829 O O . HIS A 1 100 ? -1.299 -20.996 -2.879 1.00 68.69 100 HIS A O 1
ATOM 835 N N . GLU A 1 101 ? -1.783 -21.543 -5.005 1.00 68.00 101 GLU A N 1
ATOM 836 C CA . GLU A 1 101 ? -2.796 -20.503 -5.232 1.00 68.00 101 GLU A CA 1
ATOM 837 C C . GLU A 1 101 ? -3.890 -20.483 -4.145 1.00 68.00 101 GLU A C 1
ATOM 839 O O . GLU A 1 101 ? -4.200 -19.415 -3.618 1.00 68.00 101 GLU A O 1
ATOM 844 N N . GLU A 1 102 ? -4.347 -21.662 -3.702 1.00 69.31 102 GLU A N 1
ATOM 845 C CA . GLU A 1 102 ? -5.345 -21.836 -2.629 1.00 69.31 102 GLU A CA 1
ATOM 846 C C . GLU A 1 102 ? -4.898 -21.239 -1.279 1.00 69.31 102 GLU A C 1
ATOM 848 O O . GLU A 1 102 ? -5.691 -20.644 -0.540 1.00 69.31 102 GLU A O 1
ATOM 853 N N . SER A 1 103 ? -3.605 -21.347 -0.955 1.00 80.19 103 SER A N 1
ATOM 854 C CA . SER A 1 103 ? -3.042 -20.750 0.260 1.00 80.19 103 SER A CA 1
ATOM 855 C C . SER A 1 103 ? -3.013 -19.225 0.165 1.00 80.19 103 SER A C 1
ATOM 857 O O . SER A 1 103 ? -3.162 -18.545 1.178 1.00 80.19 103 SER A O 1
ATOM 859 N N . ILE A 1 104 ? -2.837 -18.674 -1.039 1.00 83.31 104 ILE A N 1
ATOM 860 C CA . ILE A 1 104 ? -2.812 -17.225 -1.259 1.00 83.31 104 ILE A CA 1
ATOM 861 C C . ILE A 1 104 ? -4.217 -16.639 -1.144 1.00 83.31 104 ILE A C 1
ATOM 863 O O . ILE A 1 104 ? -4.358 -15.571 -0.558 1.00 83.31 104 ILE A O 1
ATOM 867 N N . ASP A 1 105 ? -5.245 -17.314 -1.664 1.00 86.00 105 ASP A N 1
ATOM 868 C CA . ASP A 1 105 ? -6.641 -16.893 -1.458 1.00 86.00 105 ASP A CA 1
ATOM 869 C C . ASP A 1 105 ? -6.982 -16.825 0.031 1.00 86.00 105 ASP A C 1
ATOM 871 O O . ASP A 1 105 ? -7.434 -15.791 0.514 1.00 86.00 105 ASP A 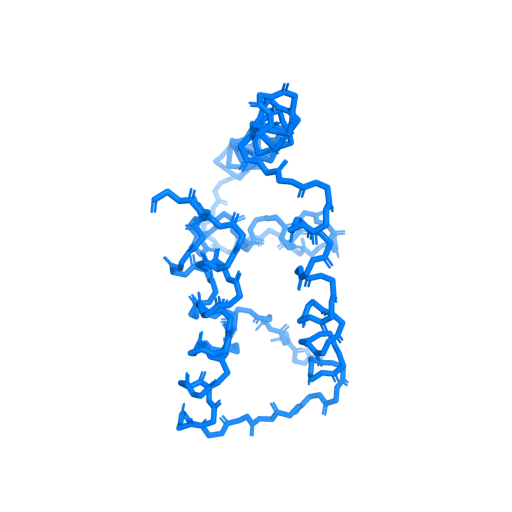O 1
ATOM 875 N N . SER A 1 106 ? -6.617 -17.863 0.787 1.00 86.06 106 SER A N 1
ATOM 876 C CA . SER A 1 106 ? -6.819 -17.884 2.241 1.00 86.06 106 SER A CA 1
ATOM 877 C C . SER A 1 106 ? -6.083 -16.739 2.957 1.00 86.06 106 SER A C 1
ATOM 879 O O . SER A 1 106 ? -6.601 -16.156 3.908 1.00 86.06 106 SER A O 1
ATOM 881 N N . ILE A 1 107 ? -4.865 -16.395 2.517 1.00 87.75 107 ILE A N 1
ATOM 882 C CA . ILE A 1 107 ? -4.114 -15.248 3.055 1.00 87.75 107 ILE A CA 1
ATOM 883 C C . ILE A 1 107 ? -4.825 -13.929 2.724 1.00 87.75 107 ILE A C 1
ATOM 885 O O . ILE A 1 107 ? -4.929 -13.064 3.595 1.00 87.75 107 ILE A O 1
ATOM 889 N N . MET A 1 108 ? -5.316 -13.767 1.493 1.00 91.38 108 MET A N 1
ATOM 890 C CA . MET A 1 108 ? -6.046 -12.568 1.080 1.00 91.38 108 MET A CA 1
ATOM 891 C C . MET A 1 108 ? -7.351 -12.401 1.861 1.00 91.38 108 MET A C 1
ATOM 893 O O . MET A 1 108 ? -7.613 -11.298 2.330 1.00 91.38 108 MET A O 1
ATOM 897 N N . ASP A 1 109 ? -8.087 -13.483 2.123 1.00 91.88 109 ASP A N 1
ATOM 898 C CA . ASP A 1 109 ? -9.294 -13.446 2.957 1.00 91.88 109 ASP A CA 1
ATOM 899 C C . ASP A 1 109 ? -8.999 -12.906 4.366 1.00 91.88 109 ASP A C 1
ATOM 901 O O . ASP A 1 109 ? -9.750 -12.093 4.909 1.00 91.88 109 ASP A O 1
ATOM 905 N N . VAL A 1 110 ? -7.878 -13.320 4.970 1.00 90.31 110 VAL A N 1
ATOM 906 C CA . VAL A 1 110 ? -7.449 -12.822 6.289 1.00 90.31 110 VAL A CA 1
ATOM 907 C C . VAL A 1 110 ? -7.064 -11.341 6.228 1.00 90.31 110 VAL A C 1
ATOM 909 O O . VAL A 1 110 ? -7.408 -10.577 7.135 1.00 90.31 110 VAL A O 1
ATOM 912 N N . ILE A 1 111 ? -6.369 -10.916 5.168 1.00 91.94 111 ILE A N 1
ATOM 913 C CA . ILE A 1 111 ? -6.028 -9.504 4.946 1.00 91.94 111 ILE A CA 1
ATOM 914 C C . ILE A 1 111 ? -7.307 -8.671 4.833 1.00 91.94 111 ILE A C 1
ATOM 916 O O . ILE A 1 111 ? -7.437 -7.671 5.542 1.00 91.94 111 ILE A O 1
ATOM 920 N N . ASP A 1 112 ? -8.266 -9.106 4.020 1.00 92.19 112 ASP A N 1
ATOM 921 C CA . ASP A 1 112 ? -9.528 -8.403 3.794 1.00 92.19 112 ASP A CA 1
ATOM 922 C C . ASP A 1 112 ? -10.366 -8.317 5.069 1.00 92.19 112 ASP A C 1
ATOM 924 O O . ASP A 1 112 ? -10.915 -7.259 5.384 1.00 92.19 112 ASP A O 1
ATOM 928 N N . GLN A 1 113 ? -10.418 -9.385 5.870 1.00 90.31 113 GLN A N 1
ATOM 929 C CA . GLN A 1 113 ? -11.079 -9.354 7.176 1.00 90.31 113 GLN A CA 1
ATOM 930 C C . GLN A 1 113 ? -10.492 -8.274 8.088 1.00 90.31 113 GLN A C 1
ATOM 932 O O . GLN A 1 113 ? -11.245 -7.528 8.715 1.00 90.31 113 GLN A O 1
ATOM 937 N N . VAL A 1 114 ? -9.165 -8.151 8.156 1.00 88.69 114 VAL A N 1
ATOM 938 C CA . VAL A 1 114 ? -8.534 -7.122 8.990 1.00 88.69 114 VAL A CA 1
ATOM 939 C C . VAL A 1 114 ? -8.712 -5.730 8.396 1.00 88.69 114 VAL A C 1
ATOM 941 O O . VAL A 1 114 ? -9.030 -4.810 9.145 1.00 88.69 114 VAL A O 1
ATOM 944 N N . VAL A 1 115 ? -8.589 -5.552 7.078 1.00 90.19 115 VAL A N 1
ATOM 945 C CA . VAL A 1 115 ? -8.865 -4.264 6.416 1.00 90.19 115 VAL A CA 1
ATOM 946 C C . VAL A 1 115 ? -10.294 -3.798 6.717 1.00 90.19 115 VAL A C 1
ATOM 948 O O . VAL A 1 115 ? -10.494 -2.652 7.123 1.00 90.19 115 VAL A O 1
ATOM 951 N N . ASN A 1 116 ? -11.275 -4.698 6.643 1.00 88.06 116 ASN A N 1
ATOM 952 C CA . ASN A 1 116 ? -12.670 -4.406 6.979 1.00 88.06 116 ASN A CA 1
ATOM 953 C C . ASN A 1 116 ? -12.883 -4.123 8.477 1.00 88.06 116 ASN A C 1
ATOM 955 O O . ASN A 1 116 ? -13.744 -3.331 8.842 1.00 88.06 116 ASN A O 1
ATOM 959 N N . GLN A 1 117 ? -12.084 -4.705 9.376 1.00 83.75 117 GLN A N 1
ATOM 960 C CA . GLN A 1 117 ? -12.125 -4.340 10.800 1.00 83.75 117 GLN A CA 1
ATOM 961 C C . GLN A 1 117 ? -11.563 -2.938 11.070 1.00 83.75 117 GLN A C 1
ATOM 963 O O . GLN A 1 117 ? -11.992 -2.270 12.021 1.00 83.75 117 GLN A O 1
ATOM 968 N N . VAL A 1 118 ? -10.597 -2.491 10.262 1.00 83.88 118 VAL A N 1
ATOM 969 C CA . VAL A 1 118 ? -10.051 -1.130 10.335 1.00 83.88 118 VAL A CA 1
ATOM 970 C C . VAL A 1 118 ? -11.073 -0.119 9.824 1.00 83.88 118 VAL A C 1
ATOM 972 O O . VAL A 1 118 ? -11.279 0.918 10.454 1.00 83.88 118 VAL A O 1
ATOM 975 N N . ILE A 1 119 ? -11.756 -0.445 8.729 1.00 82.62 119 ILE A N 1
ATOM 976 C CA . ILE A 1 119 ? -12.763 0.402 8.091 1.00 82.62 119 ILE A CA 1
ATOM 977 C C . ILE A 1 119 ? -14.143 0.089 8.695 1.00 82.62 119 ILE A C 1
ATOM 979 O O . ILE A 1 119 ? -14.926 -0.670 8.139 1.00 82.62 119 ILE A O 1
ATOM 983 N N . LYS A 1 120 ? -14.460 0.677 9.857 1.00 66.12 120 LYS A N 1
ATOM 984 C CA . LYS A 1 120 ? -15.802 0.578 10.474 1.00 66.12 120 LYS A CA 1
ATOM 985 C C . LYS A 1 120 ? -16.758 1.622 9.894 1.00 66.12 120 LYS A C 1
ATOM 987 O O . LYS A 1 120 ? -17.152 2.553 10.598 1.00 66.12 120 LYS A O 1
ATOM 992 N N . MET A 1 121 ? -17.093 1.478 8.617 1.00 61.94 121 MET A N 1
ATOM 993 C CA . MET A 1 121 ? -18.152 2.252 7.960 1.00 61.94 121 MET A CA 1
ATOM 994 C C . MET A 1 121 ? -19.296 1.346 7.531 1.00 61.94 121 MET A C 1
ATOM 996 O O . MET A 1 121 ? -19.010 0.197 7.134 1.00 61.94 121 MET A O 1
#

Radius of gyration: 16.55 Å; chains: 1; bounding box: 40×36×41 Å

Foldseek 3Di:
DDPPPVCPAVLNVVVCVVDPDHPVLVSLVVCVVVVHDDDPPDDPVRSVVSVVVSVVVVVVVVVVVVVCVVVVQFDPVLVVLVVVLVVVVVVVVVVVDRDDPVVSVVNVVVVVVSVVSRRPD

Sequence (121 aa):
MEDIDPIKNILFYKLIENSIFTPRQIQIIYNFTNSHKMIKNISSGAYYREVRQSKEKLKKICYSIILLDLMNIFNSNQLASLNPIISQLRTLNENHVDYHEESIDSIMDVIDQVVNQVIKM

Secondary structure (DSSP, 8-state):
-----GGGSHHHHHHHHTSSS-HHHHHHHHHHHTTPPPPTT--HHHHHHHHHHHHHHHHHHHHHHHHHHHTTSS-HHHHHTHHHHHHHHHHHHHTT----HHHHHHHHHHHHHHHHHH---